Protein AF-A0A293M764-F1 (afdb_monomer)

Secondary structure (DSSP, 8-state):
----SSHHHHHHHHHHHHHHHTGGGSTTS-HHHHHHHHHHHHHHHHHHH-TT-SHHHHHHHHHHHHHHHHHHHHHHHH--SS--HHHHHHHHHHHHHHHHHHHHHHHHTT--

Organism: Ornithodoros erraticus (NCBI:txid265619)

Radius of gyration: 14.77 Å; Cα contacts (8 Å, |Δi|>4): 91; chains: 1; bounding box: 38×30×40 Å

Structure (mmCIF, N/CA/C/O backbone):
data_AF-A0A293M764-F1
#
_entry.id   AF-A0A293M764-F1
#
loop_
_atom_site.group_PDB
_atom_site.id
_atom_site.type_symbol
_atom_site.label_atom_id
_atom_site.label_alt_id
_atom_site.label_comp_id
_atom_site.label_asym_id
_atom_site.label_entity_id
_atom_site.label_seq_id
_atom_site.pdbx_PDB_ins_code
_atom_site.Cartn_x
_atom_site.Cartn_y
_atom_site.Cartn_z
_atom_site.occupancy
_atom_site.B_iso_or_equiv
_atom_site.auth_seq_id
_atom_site.auth_comp_id
_atom_site.auth_asym_id
_atom_site.auth_atom_id
_atom_site.pdbx_PDB_model_num
ATOM 1 N N . MET A 1 1 ? -15.607 -19.256 22.321 1.00 50.12 1 MET A N 1
ATOM 2 C CA . MET A 1 1 ? -15.321 -18.635 21.009 1.00 50.12 1 MET A CA 1
ATOM 3 C C . MET A 1 1 ? -14.536 -17.360 21.269 1.00 50.12 1 MET A C 1
ATOM 5 O O . MET A 1 1 ? -15.033 -16.517 21.999 1.00 50.12 1 MET A O 1
ATOM 9 N N . VAL A 1 2 ? -13.298 -17.248 20.782 1.00 56.75 2 VAL A N 1
ATOM 10 C CA . VAL A 1 2 ? -12.490 -16.030 20.964 1.00 56.75 2 VAL A CA 1
ATOM 11 C C . VAL A 1 2 ? -13.023 -14.966 20.004 1.00 56.75 2 VAL A C 1
ATOM 13 O O . VAL A 1 2 ? -12.845 -15.083 18.795 1.00 56.75 2 VAL A O 1
ATOM 16 N N . SER A 1 3 ? -13.716 -13.950 20.519 1.00 67.69 3 SER A N 1
ATOM 17 C CA . SER A 1 3 ? -14.142 -12.800 19.718 1.00 67.69 3 SER A CA 1
ATOM 18 C C . SER A 1 3 ? -12.930 -11.917 19.442 1.00 67.69 3 SER A C 1
ATOM 20 O O . SER A 1 3 ? -12.355 -11.355 20.373 1.00 67.69 3 SER A O 1
ATOM 22 N N . VAL A 1 4 ? -12.525 -11.792 18.180 1.00 70.88 4 VAL A N 1
ATOM 23 C CA . VAL A 1 4 ? -11.432 -10.898 17.782 1.00 70.88 4 VAL A CA 1
ATOM 24 C C . VAL A 1 4 ? -11.993 -9.482 17.628 1.00 70.88 4 VAL A C 1
ATOM 26 O O . VAL A 1 4 ? -12.797 -9.261 16.725 1.00 70.88 4 VAL A O 1
ATOM 29 N N . PRO A 1 5 ? -11.574 -8.498 18.447 1.00 76.00 5 PRO A N 1
ATOM 30 C CA . PRO A 1 5 ? -12.005 -7.117 18.260 1.00 76.00 5 PRO A CA 1
ATOM 31 C C . PRO A 1 5 ? -11.417 -6.548 16.965 1.00 76.00 5 PRO A C 1
ATOM 33 O O . PRO A 1 5 ? -10.242 -6.809 16.669 1.00 76.00 5 PRO A O 1
ATOM 36 N N . ASN A 1 6 ? -12.218 -5.765 16.238 1.00 82.06 6 ASN A N 1
ATOM 37 C CA . ASN A 1 6 ? -11.873 -5.071 14.989 1.00 82.06 6 ASN A CA 1
ATOM 38 C C . ASN A 1 6 ? -11.219 -5.978 13.922 1.00 82.06 6 ASN A C 1
ATOM 40 O O . ASN A 1 6 ? -10.093 -5.714 13.490 1.00 82.06 6 ASN A O 1
ATOM 44 N N . PRO A 1 7 ? -11.900 -7.054 13.476 1.00 87.94 7 PRO A N 1
ATOM 45 C CA . PRO A 1 7 ? -11.331 -8.004 12.520 1.00 87.94 7 PRO A CA 1
ATOM 46 C C . PRO A 1 7 ? -11.040 -7.361 11.157 1.00 87.94 7 PRO A C 1
ATOM 48 O O . PRO A 1 7 ? -10.046 -7.706 10.525 1.00 87.94 7 PRO A O 1
ATOM 51 N N . VAL A 1 8 ? -11.852 -6.383 10.738 1.00 90.69 8 VAL A N 1
ATOM 52 C CA . VAL A 1 8 ? -11.672 -5.655 9.472 1.00 90.69 8 VAL A CA 1
ATOM 53 C C . VAL A 1 8 ? -10.355 -4.883 9.468 1.00 90.69 8 VAL A C 1
ATOM 55 O O . VAL A 1 8 ? -9.563 -5.035 8.546 1.00 90.69 8 VAL A O 1
ATOM 58 N N . LEU A 1 9 ? -10.075 -4.116 10.524 1.00 92.06 9 LEU A N 1
ATOM 59 C CA . LEU A 1 9 ? -8.866 -3.295 10.604 1.00 92.06 9 LEU A CA 1
ATOM 60 C C . LEU A 1 9 ? -7.592 -4.154 10.607 1.00 92.06 9 LEU A C 1
ATOM 62 O O . LEU A 1 9 ? -6.614 -3.831 9.938 1.00 92.06 9 LEU A O 1
ATOM 66 N N . LYS A 1 10 ? -7.633 -5.302 11.296 1.00 93.88 10 LYS A N 1
ATOM 67 C CA . LYS A 1 10 ? -6.545 -6.289 11.282 1.00 93.88 10 LYS A CA 1
ATOM 68 C C . LYS A 1 10 ? -6.350 -6.902 9.898 1.00 93.88 10 LYS A C 1
ATOM 70 O O . LYS A 1 10 ? -5.215 -7.025 9.452 1.00 93.88 10 LYS A O 1
ATOM 75 N N . ALA A 1 11 ? -7.435 -7.256 9.208 1.00 94.56 11 ALA A N 1
ATOM 76 C CA . ALA A 1 11 ? -7.360 -7.780 7.848 1.00 94.56 11 ALA A CA 1
ATOM 77 C C . ALA A 1 11 ? -6.740 -6.755 6.885 1.00 94.56 11 ALA A C 1
ATOM 79 O O . ALA A 1 11 ? -5.843 -7.110 6.127 1.00 94.56 11 ALA A O 1
ATOM 80 N N . VAL A 1 12 ? -7.151 -5.484 6.969 1.00 95.81 12 VAL A N 1
ATOM 81 C CA . VAL A 1 12 ? -6.575 -4.378 6.184 1.00 95.81 12 VAL A CA 1
ATOM 82 C C . VAL A 1 12 ? -5.077 -4.231 6.466 1.00 95.81 12 VAL A C 1
ATOM 84 O O . VAL A 1 12 ? -4.288 -4.176 5.525 1.00 95.81 12 VAL A O 1
ATOM 87 N N . PHE A 1 13 ? -4.672 -4.239 7.741 1.00 96.75 13 PHE A N 1
ATOM 88 C CA . PHE A 1 13 ? -3.263 -4.165 8.134 1.00 96.75 13 PHE A CA 1
ATOM 89 C C . PHE A 1 13 ? -2.432 -5.296 7.517 1.00 96.75 13 PHE A C 1
ATOM 91 O O . PHE A 1 13 ? -1.441 -5.033 6.839 1.00 96.75 13 PHE A O 1
ATOM 98 N N . PHE A 1 14 ? -2.841 -6.554 7.708 1.00 97.50 14 PHE A N 1
ATOM 99 C CA . PHE A 1 14 ? -2.070 -7.699 7.215 1.00 97.50 14 PHE A CA 1
ATOM 100 C C . PHE A 1 14 ? -2.062 -7.792 5.689 1.00 97.50 14 PHE A C 1
ATOM 102 O O . PHE A 1 14 ? -1.035 -8.146 5.116 1.00 97.50 14 PHE A O 1
ATOM 109 N N . LEU A 1 15 ? -3.170 -7.441 5.032 1.00 97.19 15 LEU A N 1
ATOM 110 C CA . LEU A 1 15 ? -3.260 -7.411 3.576 1.00 97.19 15 LEU A CA 1
ATOM 111 C C . LEU A 1 15 ? -2.266 -6.407 2.988 1.00 97.19 15 LEU A C 1
ATOM 113 O O . LEU A 1 15 ? -1.448 -6.775 2.149 1.00 97.19 15 LEU A O 1
ATOM 117 N N . HIS A 1 16 ? -2.287 -5.159 3.458 1.00 97.56 16 HIS A N 1
ATOM 118 C CA . HIS A 1 16 ? -1.374 -4.137 2.950 1.00 97.56 16 HIS A CA 1
ATOM 119 C C . HIS A 1 16 ? 0.079 -4.397 3.351 1.00 97.56 16 HIS A C 1
ATOM 121 O O . HIS A 1 16 ? 0.972 -4.151 2.543 1.00 97.56 16 HIS A O 1
ATOM 127 N N . LEU A 1 17 ? 0.344 -4.951 4.540 1.00 97.75 17 LEU A N 1
ATOM 128 C CA . LEU A 1 17 ? 1.688 -5.397 4.915 1.00 97.75 17 LEU A CA 1
ATOM 129 C C . LEU A 1 17 ? 2.198 -6.446 3.923 1.00 97.75 17 LEU A C 1
ATOM 131 O O . LEU A 1 17 ? 3.271 -6.284 3.354 1.00 97.75 17 LEU A O 1
ATOM 135 N N . PHE A 1 18 ? 1.408 -7.490 3.675 1.00 97.62 18 PHE A N 1
ATOM 136 C CA . PHE A 1 18 ? 1.792 -8.566 2.771 1.00 97.62 18 PHE A CA 1
ATOM 137 C C . PHE A 1 18 ? 2.019 -8.068 1.343 1.00 97.62 18 PHE A C 1
ATOM 139 O O . PHE A 1 18 ? 2.962 -8.500 0.696 1.00 97.62 18 PHE A O 1
ATOM 146 N N . LEU A 1 19 ? 1.191 -7.156 0.836 1.00 96.75 19 LEU A N 1
ATOM 147 C CA . LEU A 1 19 ? 1.342 -6.657 -0.531 1.00 96.75 19 LEU A CA 1
ATOM 148 C C . LEU A 1 19 ? 2.484 -5.647 -0.682 1.00 96.75 19 LEU A C 1
ATOM 150 O O . LEU A 1 19 ? 3.158 -5.643 -1.710 1.00 96.75 19 LEU A O 1
ATOM 154 N N . SER A 1 20 ? 2.725 -4.816 0.333 1.00 96.44 20 SER A N 1
ATOM 155 C CA . SER A 1 20 ? 3.741 -3.756 0.280 1.00 96.44 20 SER A CA 1
ATOM 156 C C . SER A 1 20 ? 5.177 -4.263 0.432 1.00 96.44 20 SER A C 1
ATOM 158 O O . SER A 1 20 ? 6.102 -3.561 0.028 1.00 96.44 20 SER A O 1
ATOM 160 N N . VAL A 1 21 ? 5.396 -5.477 0.954 1.00 97.12 21 VAL A N 1
ATOM 161 C CA . VAL A 1 21 ? 6.756 -6.032 1.064 1.00 97.12 21 VAL A CA 1
ATOM 162 C C . VAL A 1 21 ? 7.343 -6.456 -0.282 1.00 97.12 21 VAL A C 1
ATOM 164 O O . VAL A 1 21 ? 8.548 -6.322 -0.470 1.00 97.12 21 VAL A O 1
ATOM 167 N N . TRP A 1 22 ? 6.531 -6.925 -1.237 1.00 96.62 22 TRP A N 1
ATOM 168 C CA . TRP A 1 22 ? 7.051 -7.463 -2.503 1.00 96.62 22 TRP A CA 1
ATOM 169 C C . TRP A 1 22 ? 7.761 -6.418 -3.371 1.00 96.62 22 TRP A C 1
ATOM 171 O O . TRP A 1 22 ? 8.874 -6.700 -3.807 1.00 96.62 22 TRP A O 1
ATOM 181 N N . PRO A 1 23 ? 7.207 -5.207 -3.601 1.00 95.06 23 PRO A N 1
ATOM 182 C CA . PRO A 1 23 ? 7.900 -4.173 -4.375 1.00 95.06 23 PRO A CA 1
ATOM 183 C C . PRO A 1 23 ? 9.277 -3.823 -3.803 1.00 95.06 23 PRO A C 1
ATOM 185 O O . PRO A 1 23 ? 10.201 -3.555 -4.560 1.00 95.06 23 PRO A O 1
ATOM 188 N N . LEU A 1 24 ? 9.432 -3.890 -2.477 1.00 95.31 24 LEU A N 1
ATOM 189 C CA . LEU A 1 24 ? 10.678 -3.573 -1.774 1.00 95.31 24 LEU A CA 1
ATOM 190 C C . LEU A 1 24 ? 11.780 -4.632 -1.939 1.00 95.31 24 LEU A C 1
ATOM 192 O O . LEU A 1 24 ? 12.914 -4.383 -1.537 1.00 95.31 24 LEU A O 1
ATOM 196 N N . LEU A 1 25 ? 11.473 -5.795 -2.523 1.00 95.06 25 LEU A N 1
ATOM 197 C CA . LEU A 1 25 ? 12.474 -6.811 -2.860 1.00 95.06 25 LEU A CA 1
ATOM 198 C C . LEU A 1 25 ? 13.233 -6.488 -4.156 1.00 95.06 25 LEU A C 1
ATOM 200 O O . LEU A 1 25 ? 14.268 -7.096 -4.421 1.00 95.06 25 LEU A O 1
ATOM 204 N N . GLU A 1 26 ? 12.743 -5.544 -4.963 1.00 92.69 26 GLU A N 1
ATOM 205 C CA . GLU A 1 26 ? 13.365 -5.149 -6.226 1.00 92.69 26 GLU A CA 1
ATOM 206 C C . GLU A 1 26 ? 13.880 -3.701 -6.177 1.00 92.69 26 GLU A C 1
ATOM 208 O O . GLU A 1 26 ? 13.273 -2.808 -5.594 1.00 92.69 26 GLU A O 1
ATOM 213 N N . PHE A 1 27 ? 15.000 -3.439 -6.859 1.00 89.56 27 PHE A N 1
ATOM 214 C CA . PHE A 1 27 ? 15.668 -2.126 -6.858 1.00 89.56 27 PHE A CA 1
ATOM 215 C C . PHE A 1 27 ? 14.875 -0.999 -7.535 1.00 89.56 27 PHE A C 1
ATOM 217 O O . PHE A 1 27 ? 15.215 0.181 -7.392 1.00 89.56 27 PHE A O 1
ATOM 224 N N . TRP A 1 28 ? 13.850 -1.329 -8.324 1.00 92.31 28 TRP A N 1
ATOM 225 C CA . TRP A 1 28 ? 13.075 -0.309 -9.022 1.00 92.31 28 TRP A CA 1
ATOM 226 C C . TRP A 1 28 ? 12.211 0.499 -8.051 1.00 92.31 28 TRP A C 1
ATOM 228 O O . TRP A 1 28 ? 12.076 1.709 -8.255 1.00 92.31 28 TRP A O 1
ATOM 238 N N . ALA A 1 29 ? 11.707 -0.119 -6.977 1.00 93.06 29 ALA A N 1
ATOM 239 C CA . ALA A 1 29 ? 10.865 0.550 -6.000 1.00 93.06 29 ALA A CA 1
ATOM 240 C C . ALA A 1 29 ? 11.687 1.570 -5.187 1.00 93.06 29 ALA A C 1
ATOM 242 O O . ALA A 1 29 ? 12.701 1.220 -4.578 1.00 93.06 29 ALA A O 1
ATOM 243 N N . PRO A 1 30 ? 11.290 2.852 -5.162 1.00 94.81 30 PRO A N 1
ATOM 244 C CA . PRO A 1 30 ? 12.008 3.865 -4.403 1.00 94.81 30 PRO A CA 1
ATOM 245 C C . PRO A 1 30 ? 11.788 3.685 -2.896 1.00 94.81 30 PRO A C 1
ATOM 247 O O . PRO A 1 30 ? 10.729 3.239 -2.462 1.00 94.81 30 PRO A O 1
ATOM 250 N N . SER A 1 31 ? 12.737 4.145 -2.076 1.00 94.44 31 SER A N 1
ATOM 251 C CA . SER A 1 31 ? 12.601 4.159 -0.608 1.00 94.44 31 SER A CA 1
ATOM 252 C C . SER A 1 31 ? 11.385 4.956 -0.118 1.00 94.44 31 SER A C 1
ATOM 254 O O . SER A 1 31 ? 10.834 4.659 0.940 1.00 94.44 31 SER A O 1
ATOM 256 N N . ALA A 1 32 ? 10.912 5.922 -0.913 1.00 95.75 32 ALA A N 1
ATOM 257 C CA . ALA A 1 32 ? 9.650 6.611 -0.671 1.00 95.75 32 ALA A CA 1
ATOM 258 C C . ALA A 1 32 ? 8.464 5.633 -0.564 1.00 95.75 32 ALA A C 1
ATOM 260 O O . ALA A 1 32 ? 7.617 5.841 0.298 1.00 95.75 32 ALA A O 1
ATOM 261 N N . TYR A 1 33 ? 8.444 4.547 -1.358 1.00 96.81 33 T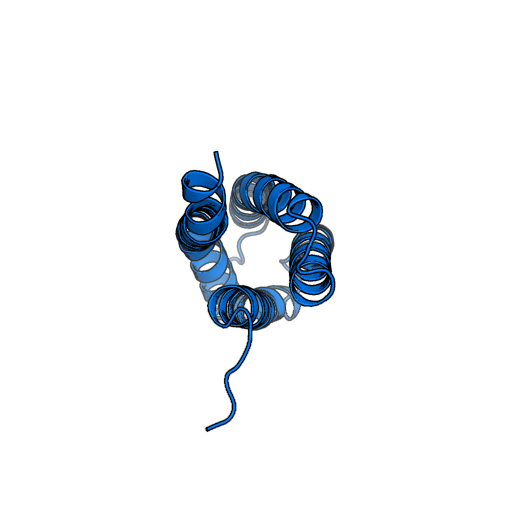YR A N 1
ATOM 262 C CA . TYR A 1 33 ? 7.414 3.499 -1.299 1.00 96.81 33 TYR A CA 1
ATOM 263 C C . TYR A 1 33 ? 7.291 2.907 0.105 1.00 96.81 33 TYR A C 1
ATOM 265 O O . TYR A 1 33 ? 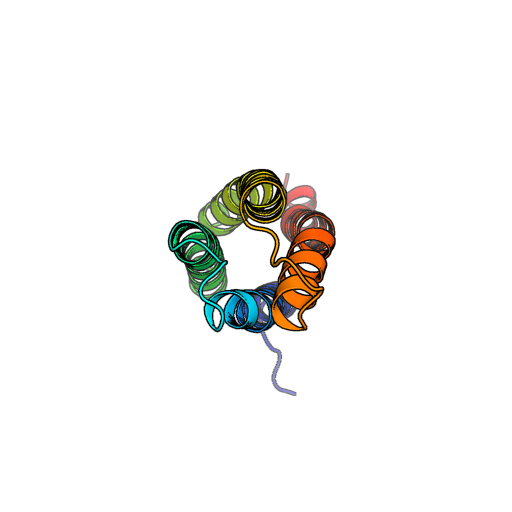6.192 2.790 0.646 1.00 96.81 33 TYR A O 1
ATOM 273 N N . LEU A 1 34 ? 8.427 2.586 0.729 1.00 96.94 34 LEU A N 1
ATOM 274 C CA . LEU A 1 34 ? 8.463 2.099 2.105 1.00 96.94 34 LEU A CA 1
ATOM 275 C C . LEU A 1 34 ? 7.908 3.146 3.077 1.00 96.94 34 LEU A C 1
ATOM 277 O O . LEU A 1 34 ? 7.127 2.797 3.957 1.00 96.94 34 LEU A O 1
ATOM 281 N N . TYR A 1 35 ? 8.290 4.414 2.917 1.00 97.56 35 TYR A N 1
ATOM 282 C CA . TYR A 1 35 ? 7.971 5.476 3.871 1.00 97.56 35 TYR A CA 1
ATOM 283 C C . TYR A 1 35 ? 6.461 5.648 4.089 1.00 97.56 35 TYR A C 1
ATOM 285 O O . TYR A 1 35 ? 5.984 5.531 5.218 1.00 97.56 35 TYR A O 1
ATOM 293 N N . TYR A 1 36 ? 5.685 5.870 3.024 1.00 97.62 36 TYR A N 1
ATOM 294 C CA . TYR A 1 36 ? 4.245 6.097 3.181 1.00 97.62 36 TYR A CA 1
ATOM 295 C C . TYR A 1 36 ? 3.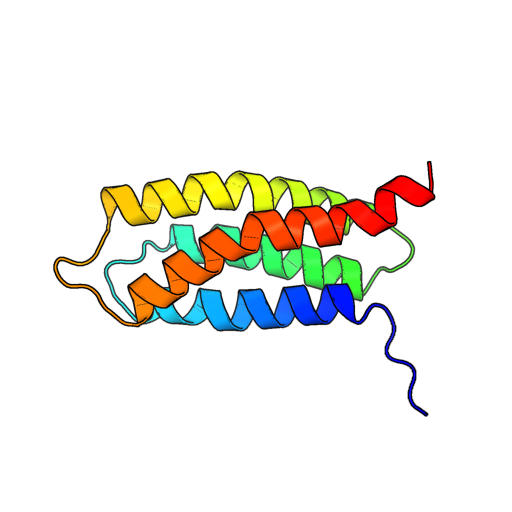468 4.813 3.503 1.00 97.62 36 TYR A C 1
ATOM 297 O O . TYR A 1 36 ? 2.490 4.874 4.248 1.00 97.62 36 TYR A O 1
ATOM 305 N N . ASN A 1 37 ? 3.910 3.642 3.019 1.00 97.94 37 ASN A N 1
ATOM 306 C CA . ASN A 1 37 ? 3.296 2.368 3.407 1.00 97.94 37 ASN A CA 1
ATOM 307 C C . ASN A 1 37 ? 3.516 2.073 4.896 1.00 97.94 37 ASN A C 1
ATOM 309 O O . ASN A 1 37 ? 2.589 1.635 5.574 1.00 97.94 37 ASN A O 1
ATOM 313 N N . LEU A 1 38 ? 4.707 2.358 5.428 1.00 97.88 38 LEU A N 1
ATOM 314 C CA . LEU A 1 38 ? 4.995 2.176 6.846 1.00 97.88 38 LEU A CA 1
ATOM 315 C C . LEU A 1 38 ? 4.171 3.134 7.711 1.00 97.88 38 LEU A C 1
ATOM 317 O O . LEU A 1 38 ? 3.579 2.695 8.692 1.00 97.88 38 LEU A O 1
ATOM 321 N N . LEU A 1 39 ? 4.074 4.414 7.333 1.00 98.00 39 LEU A N 1
ATOM 322 C CA . LEU A 1 39 ? 3.219 5.379 8.033 1.00 98.00 39 LEU A CA 1
ATOM 323 C C . LEU A 1 39 ? 1.755 4.928 8.062 1.00 98.00 39 LEU A C 1
ATOM 325 O O . LEU A 1 39 ? 1.121 4.964 9.115 1.00 98.00 39 LEU A O 1
ATOM 329 N N . PHE A 1 40 ? 1.237 4.445 6.932 1.00 98.12 40 PHE A N 1
ATOM 330 C CA . PHE A 1 40 ? -0.111 3.890 6.860 1.00 98.12 40 PHE A CA 1
ATOM 331 C C . PHE A 1 40 ? -0.294 2.699 7.814 1.00 98.12 40 PHE A C 1
ATOM 333 O O . PHE A 1 40 ? -1.227 2.686 8.617 1.00 98.12 40 PHE A O 1
ATOM 340 N N . LEU A 1 41 ? 0.625 1.728 7.789 1.00 98.06 41 LEU A N 1
ATOM 341 C CA . LEU A 1 41 ? 0.589 0.562 8.677 1.00 98.06 41 LEU A CA 1
ATOM 342 C C . LEU A 1 41 ? 0.691 0.952 10.158 1.00 98.06 41 LEU A C 1
ATOM 344 O O . LEU A 1 41 ? 0.006 0.357 10.989 1.00 98.06 41 LEU A O 1
ATOM 348 N N . LEU A 1 42 ? 1.493 1.963 10.498 1.00 98.12 42 LEU A N 1
ATOM 349 C CA . LEU A 1 42 ? 1.607 2.479 11.863 1.00 98.12 42 LEU A CA 1
ATOM 350 C C . LEU A 1 42 ? 0.301 3.114 12.348 1.00 98.12 42 LEU A C 1
ATOM 352 O O . LEU A 1 42 ? -0.102 2.857 13.481 1.00 98.12 42 LEU A O 1
ATOM 356 N N . MET A 1 43 ? -0.395 3.881 11.503 1.00 97.19 43 MET A N 1
ATOM 357 C CA . MET A 1 43 ? -1.702 4.445 11.864 1.00 97.19 43 MET A CA 1
ATOM 358 C C . MET A 1 43 ? -2.760 3.355 12.063 1.00 97.19 43 MET A C 1
ATOM 360 O O . MET A 1 43 ? -3.525 3.403 13.026 1.00 97.19 43 MET A O 1
ATOM 364 N N . LEU A 1 44 ? -2.761 2.318 11.217 1.00 95.50 44 LEU A N 1
ATOM 365 C CA . LEU A 1 44 ? -3.626 1.152 11.414 1.00 95.50 44 LEU A CA 1
ATOM 366 C C . LEU A 1 44 ? -3.304 0.419 12.723 1.00 95.50 44 LEU A C 1
ATOM 368 O O . LEU A 1 44 ? -4.218 0.067 13.467 1.00 95.50 44 LEU A O 1
ATOM 372 N N . LEU A 1 45 ? -2.021 0.203 13.031 1.00 96.19 45 LEU A N 1
ATOM 373 C CA . LEU A 1 45 ? -1.591 -0.437 14.276 1.00 96.19 45 LEU A CA 1
ATOM 374 C C . LEU A 1 45 ? -2.019 0.380 15.501 1.00 96.19 45 LEU A C 1
ATOM 376 O O . LEU A 1 45 ? -2.512 -0.186 16.479 1.00 96.19 45 LEU A O 1
ATOM 380 N N . TRP A 1 46 ? -1.889 1.705 15.423 1.00 95.62 46 TRP A N 1
ATOM 381 C CA . TRP A 1 46 ? -2.353 2.612 16.463 1.00 95.62 46 TRP A CA 1
ATOM 382 C C . TRP A 1 46 ? -3.872 2.522 16.646 1.00 95.62 46 TRP A C 1
ATOM 384 O O . TRP A 1 46 ? -4.321 2.335 17.773 1.00 95.62 46 TRP A O 1
ATOM 394 N N . GLY A 1 47 ? -4.659 2.514 15.567 1.00 92.44 47 GLY A N 1
ATOM 395 C CA . GLY A 1 47 ? -6.113 2.323 15.640 1.00 92.44 47 GLY A CA 1
ATOM 396 C C . GLY A 1 47 ? -6.543 0.941 16.158 1.00 92.44 47 GLY A C 1
ATOM 397 O O . GLY A 1 47 ? -7.571 0.805 16.818 1.00 92.44 47 GLY A O 1
ATOM 398 N N . ILE A 1 48 ? -5.748 -0.109 15.920 1.00 92.50 48 ILE A N 1
ATOM 399 C CA . ILE A 1 48 ? -5.987 -1.440 16.508 1.00 92.50 48 ILE A CA 1
ATOM 400 C C . ILE A 1 48 ? -5.777 -1.411 18.030 1.00 92.50 48 ILE A C 1
ATOM 402 O O . ILE A 1 48 ? -6.514 -2.080 18.764 1.00 92.50 48 ILE A O 1
ATOM 406 N N . HIS A 1 49 ? -4.768 -0.670 18.496 1.00 91.50 49 HIS A N 1
ATOM 407 C CA . HIS A 1 49 ? -4.423 -0.555 19.910 1.00 91.50 49 HIS A CA 1
ATOM 408 C C . HIS A 1 49 ? -5.378 0.380 20.669 1.00 91.50 49 HIS A C 1
ATOM 410 O O . HIS A 1 49 ? -5.923 -0.006 21.703 1.00 91.50 49 HIS A O 1
ATOM 416 N N . HIS A 1 50 ? -5.614 1.580 20.139 1.00 89.25 50 HIS A N 1
ATOM 417 C CA . HIS A 1 50 ? -6.373 2.654 20.773 1.00 89.25 50 HIS A CA 1
ATOM 418 C C . HIS A 1 50 ? -7.792 2.730 20.192 1.00 89.25 50 HIS A C 1
ATOM 420 O O . HIS A 1 50 ? -8.095 3.555 19.338 1.00 89.25 50 HIS A O 1
ATOM 426 N N . LYS A 1 51 ? -8.676 1.843 20.657 1.00 82.50 51 LYS A N 1
ATOM 427 C CA . LYS A 1 51 ? -10.027 1.658 20.090 1.00 82.50 51 LYS A CA 1
ATOM 428 C C . LYS A 1 51 ? -11.014 2.790 20.390 1.00 82.50 51 LYS A C 1
ATOM 430 O O . LYS A 1 51 ? -12.070 2.829 19.774 1.00 82.50 51 LYS A O 1
ATOM 435 N N . GLU A 1 52 ? -10.700 3.641 21.360 1.00 81.56 52 GLU A N 1
ATOM 436 C CA . GLU A 1 52 ? -11.577 4.725 21.824 1.00 81.56 52 GLU A CA 1
ATOM 437 C C . GLU A 1 52 ? -11.407 6.018 21.017 1.00 81.56 52 GLU A C 1
ATOM 439 O O . GLU A 1 52 ? -12.224 6.923 21.138 1.00 81.56 52 GLU A O 1
ATOM 444 N N . SER A 1 53 ? -10.364 6.101 20.183 1.00 85.19 53 SER A N 1
ATOM 445 C CA . SER A 1 53 ? -10.070 7.273 19.362 1.00 85.19 53 SER A CA 1
ATOM 446 C C . SER A 1 53 ? -10.217 6.935 17.886 1.00 85.19 53 SER A C 1
ATOM 448 O O . SER A 1 53 ? -9.650 5.960 17.389 1.00 85.19 53 SER A O 1
ATOM 450 N N . GLU A 1 54 ? -10.959 7.776 17.174 1.00 87.06 54 GLU A N 1
ATOM 451 C CA 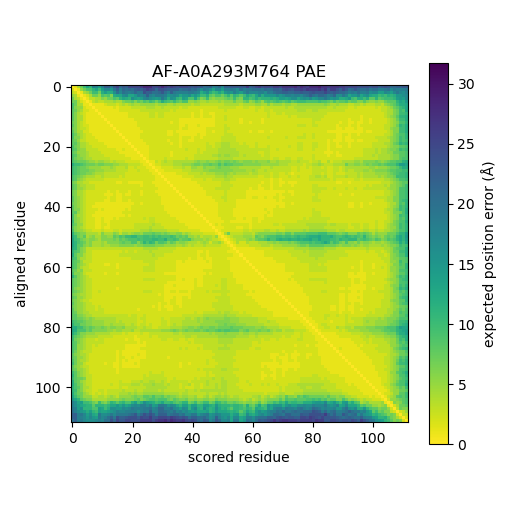. GLU A 1 54 ? -11.117 7.697 15.721 1.00 87.06 54 GLU A CA 1
ATOM 452 C C . GLU A 1 54 ? -9.975 8.409 14.972 1.00 87.06 54 GLU A C 1
ATOM 454 O O . GLU A 1 54 ? -9.790 8.206 13.772 1.00 87.06 54 GLU A O 1
ATOM 459 N N . GLU A 1 55 ? -9.157 9.199 15.676 1.00 91.94 55 GLU A N 1
ATOM 460 C CA . GLU A 1 55 ? -8.062 9.985 15.100 1.00 91.94 55 GLU A CA 1
ATOM 461 C C . GLU A 1 55 ? -7.049 9.137 14.303 1.00 91.94 55 GLU A C 1
ATOM 463 O O . GLU A 1 55 ? -6.761 9.497 13.156 1.00 91.94 55 GLU A O 1
ATOM 468 N N . PRO A 1 56 ? -6.566 7.973 14.796 1.00 94.25 56 PRO A N 1
ATOM 469 C CA . PRO A 1 56 ? -5.624 7.149 14.037 1.00 94.25 56 PRO A CA 1
ATOM 470 C C . PRO A 1 56 ? -6.239 6.611 12.743 1.00 94.25 56 PRO A C 1
ATOM 472 O O . PRO A 1 56 ? -5.555 6.459 11.733 1.00 94.25 56 PRO A O 1
ATOM 475 N N . ILE A 1 57 ? -7.545 6.334 12.762 1.00 92.81 57 ILE A N 1
ATOM 476 C CA . ILE A 1 57 ? -8.289 5.806 11.618 1.00 92.81 57 ILE A CA 1
ATOM 477 C C . ILE A 1 57 ? -8.472 6.892 10.555 1.00 92.81 57 ILE A C 1
ATOM 479 O O . ILE A 1 57 ? -8.257 6.634 9.369 1.00 92.81 57 ILE A O 1
ATOM 483 N N . PHE A 1 58 ? -8.792 8.118 10.973 1.00 92.81 58 PHE A N 1
ATOM 484 C CA . PHE A 1 58 ? -8.857 9.273 10.081 1.00 92.81 58 PHE A CA 1
ATOM 485 C C . PHE A 1 58 ? -7.491 9.581 9.450 1.00 92.81 58 PHE A C 1
ATOM 487 O O . PHE A 1 58 ? -7.388 9.738 8.232 1.00 92.81 58 PHE A O 1
ATOM 494 N N . MET A 1 59 ? -6.418 9.585 10.247 1.00 96.19 59 MET A N 1
ATOM 495 C CA . MET A 1 59 ? -5.057 9.759 9.733 1.00 96.19 59 MET A CA 1
ATOM 496 C C . MET A 1 59 ? -4.671 8.642 8.752 1.00 96.19 59 MET A C 1
ATOM 498 O O . MET A 1 59 ? -4.137 8.928 7.679 1.00 96.19 59 MET A O 1
ATOM 502 N N . ALA A 1 60 ? -4.991 7.380 9.065 1.00 96.44 60 ALA A N 1
ATOM 503 C CA . ALA A 1 60 ? -4.766 6.251 8.162 1.00 96.44 60 ALA A CA 1
ATOM 504 C C . ALA A 1 60 ? -5.490 6.442 6.821 1.00 96.44 60 ALA A C 1
ATOM 506 O O . ALA A 1 60 ? -4.900 6.191 5.771 1.00 96.44 60 ALA A O 1
ATOM 507 N N . LEU A 1 61 ? -6.739 6.919 6.839 1.00 95.62 61 LEU A N 1
ATOM 508 C CA . LEU A 1 61 ? -7.515 7.198 5.633 1.00 95.62 61 LEU A CA 1
ATOM 509 C C . LEU A 1 61 ? -6.848 8.271 4.762 1.00 95.62 61 LEU A C 1
ATOM 511 O O . LEU A 1 61 ? -6.667 8.054 3.563 1.00 95.62 61 LEU A O 1
ATOM 515 N N . VAL A 1 62 ? -6.451 9.402 5.354 1.00 96.56 62 VAL A N 1
ATOM 516 C CA . VAL A 1 62 ? -5.779 10.497 4.632 1.00 96.56 62 VAL A CA 1
ATOM 517 C C . VAL A 1 62 ? -4.479 10.004 3.994 1.00 96.56 62 VAL A C 1
ATOM 519 O O . VAL A 1 62 ? -4.242 10.236 2.806 1.00 96.56 62 VAL A O 1
ATOM 522 N N . ILE A 1 63 ? -3.663 9.260 4.748 1.00 97.81 63 ILE A N 1
ATOM 523 C CA . ILE A 1 63 ? -2.418 8.678 4.234 1.00 97.81 63 ILE A CA 1
ATOM 524 C C . ILE A 1 63 ? -2.710 7.674 3.117 1.00 97.81 63 ILE A C 1
ATOM 526 O O . ILE A 1 63 ? -2.001 7.671 2.112 1.00 97.81 63 ILE A O 1
ATOM 530 N N . ASN A 1 64 ? -3.745 6.839 3.241 1.00 97.62 64 ASN A N 1
ATOM 531 C CA . ASN A 1 64 ? -4.083 5.855 2.213 1.00 97.62 64 ASN A CA 1
ATOM 532 C C . ASN A 1 64 ? -4.514 6.525 0.902 1.00 97.62 64 ASN A C 1
ATOM 534 O O . ASN A 1 64 ? -4.085 6.099 -0.168 1.00 97.62 64 ASN A O 1
ATOM 538 N N . ILE A 1 65 ? -5.302 7.604 0.978 1.00 96.38 65 ILE A N 1
ATOM 539 C CA . ILE A 1 65 ? -5.702 8.403 -0.189 1.00 96.38 65 ILE A CA 1
ATOM 540 C C . ILE A 1 65 ? -4.473 9.033 -0.853 1.00 96.38 65 ILE A C 1
ATOM 542 O O . ILE A 1 65 ? -4.308 8.919 -2.067 1.00 96.38 65 ILE A O 1
ATOM 546 N N . ALA A 1 66 ? -3.568 9.633 -0.074 1.00 97.81 66 ALA A N 1
ATOM 547 C CA . ALA A 1 66 ? -2.311 10.159 -0.606 1.00 97.81 66 ALA A CA 1
ATOM 548 C C . ALA A 1 66 ? -1.442 9.051 -1.233 1.00 97.81 66 ALA A C 1
ATOM 550 O O . ALA A 1 66 ? -0.839 9.245 -2.287 1.00 97.81 66 ALA A O 1
ATOM 551 N N . SER A 1 67 ? -1.429 7.862 -0.627 1.00 97.88 67 SER A N 1
ATOM 552 C CA . SER A 1 67 ? -0.662 6.706 -1.100 1.00 97.88 67 SER A CA 1
ATOM 553 C C . SER A 1 67 ? -1.153 6.169 -2.445 1.00 97.88 67 SER A C 1
ATOM 555 O O . SER A 1 67 ? -0.344 5.635 -3.192 1.00 97.88 67 SER A O 1
ATOM 557 N N . ILE A 1 68 ? -2.435 6.341 -2.798 1.00 97.88 68 ILE A N 1
ATOM 558 C CA . ILE A 1 68 ? -2.943 6.022 -4.147 1.00 97.88 68 ILE A CA 1
ATOM 559 C C . ILE A 1 68 ? -2.193 6.850 -5.193 1.00 97.88 68 ILE A 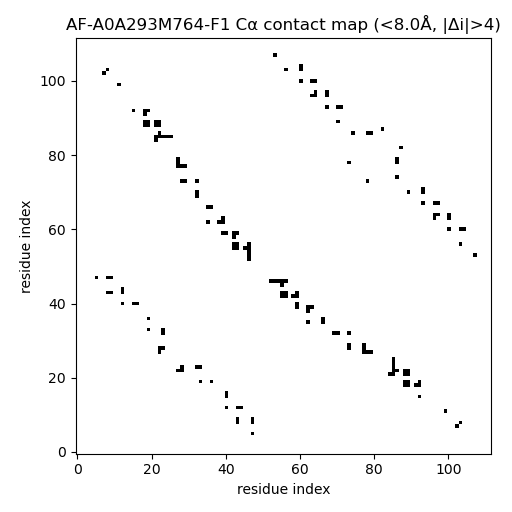C 1
ATOM 561 O O . ILE A 1 68 ? -1.676 6.304 -6.166 1.00 97.88 68 ILE A O 1
ATOM 565 N N . LEU A 1 69 ? -2.102 8.166 -4.980 1.00 97.81 69 LEU A N 1
ATOM 566 C CA . LEU A 1 69 ? -1.390 9.060 -5.891 1.00 97.81 69 LEU A CA 1
ATOM 567 C C . LEU A 1 69 ? 0.106 8.725 -5.941 1.00 97.81 69 LEU A C 1
ATOM 569 O O . LEU A 1 69 ? 0.690 8.680 -7.022 1.00 97.81 69 LEU A O 1
ATOM 573 N N . LEU A 1 70 ? 0.719 8.457 -4.785 1.00 97.81 70 LEU A N 1
ATOM 574 C CA . LEU A 1 70 ? 2.135 8.098 -4.708 1.00 97.81 70 LEU A CA 1
ATOM 575 C C . LEU A 1 70 ? 2.436 6.773 -5.417 1.00 97.81 70 LEU A C 1
ATOM 577 O O . LEU A 1 70 ? 3.401 6.715 -6.169 1.00 97.81 70 LEU A O 1
ATOM 581 N N . ASP A 1 71 ? 1.601 5.744 -5.257 1.00 97.06 71 ASP A N 1
ATOM 582 C CA . ASP A 1 71 ? 1.751 4.462 -5.956 1.00 97.06 71 ASP A CA 1
ATOM 583 C C . ASP A 1 71 ? 1.651 4.643 -7.480 1.00 97.06 71 ASP A C 1
ATOM 585 O O . ASP A 1 71 ? 2.457 4.073 -8.217 1.00 97.06 71 ASP A O 1
ATOM 589 N N . ILE A 1 72 ? 0.724 5.484 -7.962 1.00 97.88 72 ILE A N 1
ATOM 590 C CA . ILE A 1 72 ? 0.623 5.832 -9.390 1.00 97.88 72 ILE A CA 1
ATOM 591 C C . ILE A 1 72 ? 1.915 6.498 -9.874 1.00 97.88 72 ILE A C 1
ATOM 593 O O . ILE A 1 72 ? 2.438 6.118 -10.918 1.00 97.88 72 ILE A O 1
ATOM 597 N N . ILE A 1 73 ? 2.459 7.457 -9.117 1.00 97.75 73 ILE A N 1
ATOM 598 C CA . ILE A 1 73 ? 3.717 8.142 -9.461 1.00 97.75 73 ILE A CA 1
ATOM 599 C C . ILE A 1 73 ? 4.897 7.160 -9.454 1.00 97.75 73 ILE A C 1
ATOM 601 O O . ILE A 1 73 ? 5.715 7.177 -10.373 1.00 97.75 73 ILE A O 1
ATOM 605 N N . VAL A 1 74 ? 4.985 6.283 -8.450 1.00 96.56 74 VAL A N 1
ATOM 606 C CA . VAL A 1 74 ? 6.029 5.255 -8.354 1.00 96.56 74 VAL A CA 1
ATOM 607 C C . VAL A 1 74 ? 5.976 4.332 -9.566 1.00 96.56 74 VAL A C 1
ATOM 609 O O . VAL A 1 74 ? 6.997 4.137 -10.221 1.00 96.56 74 VAL A O 1
ATOM 612 N N . LEU A 1 75 ? 4.798 3.806 -9.903 1.00 96.69 75 LEU A N 1
ATOM 613 C CA . LEU A 1 75 ? 4.629 2.947 -11.070 1.00 96.69 75 LEU A CA 1
ATOM 614 C C . LEU A 1 75 ? 4.939 3.707 -12.363 1.00 96.69 75 LEU A C 1
ATOM 616 O O . LEU A 1 75 ? 5.686 3.197 -13.182 1.00 96.69 75 LEU A O 1
ATOM 620 N N . ALA A 1 76 ? 4.454 4.936 -12.536 1.00 96.94 76 ALA A N 1
ATOM 621 C CA . ALA A 1 76 ? 4.678 5.710 -13.757 1.00 96.94 76 ALA A CA 1
ATOM 622 C C . ALA A 1 76 ? 6.161 6.037 -14.009 1.00 96.94 76 ALA A C 1
ATOM 624 O O . ALA A 1 76 ? 6.608 6.016 -15.154 1.00 96.94 76 ALA A O 1
ATOM 625 N N . LEU A 1 77 ? 6.927 6.342 -12.957 1.00 96.62 77 LEU A N 1
ATOM 626 C CA . LEU A 1 77 ? 8.323 6.777 -13.088 1.00 96.62 77 LEU A CA 1
ATOM 627 C C . LEU A 1 77 ? 9.339 5.637 -12.994 1.00 96.62 77 LEU A C 1
ATOM 629 O O . LEU A 1 77 ? 10.471 5.785 -13.453 1.00 96.62 77 LEU A O 1
ATOM 633 N N . ARG A 1 78 ? 8.984 4.539 -12.323 1.00 95.44 78 ARG A N 1
ATOM 634 C CA . ARG A 1 78 ? 9.930 3.488 -11.924 1.00 95.44 78 ARG A CA 1
ATOM 635 C C . ARG A 1 78 ? 9.472 2.089 -12.314 1.00 95.44 78 ARG A C 1
ATOM 637 O O . ARG A 1 78 ? 10.033 1.130 -11.794 1.00 95.44 78 ARG A O 1
ATOM 644 N N . PHE A 1 79 ? 8.481 1.950 -13.197 1.00 93.75 79 PHE A N 1
ATOM 645 C CA . PHE A 1 79 ? 8.038 0.633 -13.648 1.00 93.75 79 PHE A CA 1
ATOM 646 C C . PHE A 1 79 ? 9.224 -0.202 -14.159 1.00 93.75 79 PHE A C 1
ATOM 648 O O . PHE A 1 79 ? 10.039 0.319 -14.930 1.00 93.75 79 PHE A O 1
ATOM 655 N N . PRO A 1 80 ? 9.350 -1.481 -13.764 1.00 93.12 80 PRO A N 1
ATOM 656 C CA . PRO A 1 80 ? 10.408 -2.326 -14.291 1.00 93.12 80 PRO A CA 1
ATOM 657 C C . PRO A 1 80 ? 10.237 -2.540 -15.809 1.00 93.12 80 PRO A C 1
ATOM 659 O O . PRO A 1 80 ? 9.110 -2.603 -16.298 1.00 93.12 80 PRO A O 1
ATOM 662 N N . PRO A 1 81 ? 11.330 -2.714 -16.580 1.00 91.94 81 PRO A N 1
ATOM 663 C CA . PRO A 1 81 ? 11.257 -2.913 -18.035 1.00 91.94 81 PRO A CA 1
ATOM 664 C C . PRO A 1 81 ? 10.464 -4.153 -18.468 1.00 91.94 81 PRO A C 1
ATOM 666 O O . PRO A 1 81 ? 10.018 -4.250 -19.607 1.00 91.94 81 PRO A O 1
ATOM 669 N N . THR A 1 82 ? 10.314 -5.120 -17.564 1.00 94.44 82 THR A N 1
ATOM 670 C CA . THR A 1 82 ? 9.492 -6.315 -17.747 1.00 94.44 82 THR A CA 1
ATOM 671 C C . THR A 1 82 ? 8.526 -6.430 -16.580 1.00 94.44 82 THR A C 1
ATOM 673 O O . THR A 1 82 ? 8.832 -5.994 -15.471 1.00 94.44 82 THR A O 1
ATOM 676 N N . PHE A 1 83 ? 7.348 -7.003 -16.821 1.00 94.56 83 PHE A N 1
ATOM 677 C CA . PHE A 1 83 ? 6.371 -7.204 -15.760 1.00 94.56 83 PHE A CA 1
ATOM 678 C C . PHE A 1 83 ? 6.891 -8.242 -14.760 1.00 94.56 83 PHE A C 1
ATOM 680 O O . PHE A 1 83 ? 7.002 -9.424 -15.087 1.00 94.56 83 PHE A O 1
ATOM 687 N N . THR A 1 84 ? 7.200 -7.801 -13.542 1.00 96.25 84 THR A N 1
ATOM 688 C CA . THR A 1 84 ? 7.628 -8.677 -12.448 1.00 96.25 84 THR A CA 1
ATOM 689 C C . THR A 1 84 ? 6.477 -8.970 -11.495 1.00 96.25 84 THR A C 1
ATOM 691 O O . THR A 1 84 ? 5.506 -8.216 -11.391 1.00 96.25 84 THR A O 1
ATOM 694 N N . PHE A 1 85 ? 6.595 -10.068 -10.748 1.00 95.50 85 PHE A N 1
ATOM 695 C CA . PHE A 1 85 ? 5.650 -10.398 -9.680 1.00 95.50 85 PHE A CA 1
ATOM 696 C C . PHE A 1 85 ? 5.532 -9.258 -8.656 1.00 95.50 85 PHE A C 1
ATOM 698 O O . PHE A 1 85 ? 4.430 -8.909 -8.235 1.00 95.50 85 PHE A O 1
ATOM 705 N N . CYS A 1 86 ? 6.654 -8.615 -8.321 1.00 96.25 86 CYS A N 1
ATOM 706 C CA . CYS A 1 86 ? 6.707 -7.480 -7.405 1.00 96.25 86 CYS A CA 1
ATOM 707 C C . CYS A 1 86 ? 5.932 -6.266 -7.942 1.00 96.25 86 CYS A C 1
ATOM 709 O O . CYS A 1 86 ? 5.183 -5.637 -7.192 1.00 96.25 86 CYS A O 1
ATOM 711 N N . ALA A 1 87 ? 6.038 -5.964 -9.242 1.00 96.44 87 ALA A N 1
ATOM 712 C CA . ALA A 1 87 ? 5.226 -4.924 -9.877 1.00 96.44 87 ALA A CA 1
ATOM 713 C C . ALA A 1 87 ? 3.729 -5.270 -9.850 1.00 96.44 87 ALA A C 1
ATOM 715 O O . ALA A 1 87 ? 2.906 -4.412 -9.527 1.00 96.44 87 ALA A O 1
ATOM 716 N N . GLY A 1 88 ? 3.377 -6.535 -10.103 1.00 97.19 88 GLY A N 1
ATOM 717 C CA . GLY A 1 88 ? 2.004 -7.027 -9.974 1.00 97.19 88 GLY A CA 1
ATOM 718 C C . GLY A 1 88 ? 1.434 -6.838 -8.566 1.00 97.19 88 GLY A C 1
ATOM 719 O O . GLY A 1 88 ? 0.314 -6.352 -8.415 1.00 97.19 88 GLY A O 1
ATOM 720 N N . MET A 1 89 ? 2.222 -7.133 -7.530 1.00 97.69 89 MET A N 1
ATOM 721 C CA . MET A 1 89 ? 1.821 -6.920 -6.136 1.00 97.69 89 MET A CA 1
ATOM 722 C C . MET A 1 89 ? 1.662 -5.440 -5.784 1.00 97.69 89 MET A C 1
ATOM 724 O O . MET A 1 89 ? 0.718 -5.091 -5.078 1.00 97.69 89 MET A O 1
ATOM 728 N N . CYS A 1 90 ? 2.510 -4.559 -6.326 1.00 97.00 90 CYS A N 1
ATOM 729 C CA . CYS A 1 90 ? 2.337 -3.109 -6.196 1.00 97.00 90 CYS A CA 1
ATOM 730 C C . CYS A 1 90 ? 1.000 -2.641 -6.794 1.00 97.00 90 CYS A C 1
ATOM 732 O O . CYS A 1 90 ? 0.237 -1.934 -6.136 1.00 97.00 90 CYS A O 1
ATOM 734 N N . ILE A 1 91 ? 0.686 -3.080 -8.019 1.00 97.62 91 ILE A N 1
ATOM 735 C CA . ILE A 1 91 ? -0.573 -2.749 -8.704 1.00 97.62 91 ILE A CA 1
ATOM 736 C C . ILE A 1 91 ? -1.771 -3.284 -7.915 1.00 97.62 91 ILE A C 1
ATOM 738 O O . ILE A 1 91 ? -2.760 -2.576 -7.731 1.00 97.62 91 ILE A O 1
ATOM 742 N N . PHE A 1 92 ? 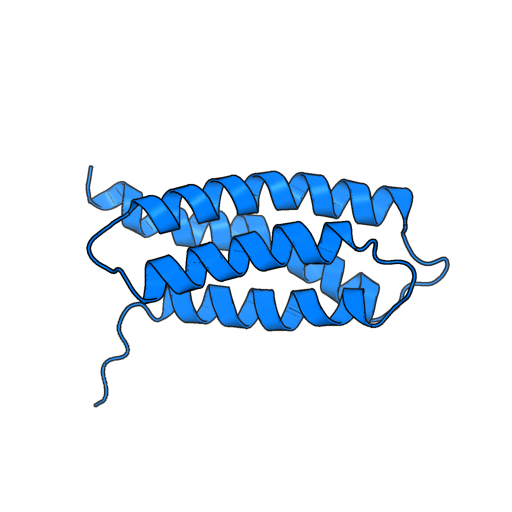-1.690 -4.517 -7.417 1.00 97.94 92 PHE A N 1
ATOM 743 C CA . PHE A 1 92 ? -2.765 -5.098 -6.622 1.00 97.94 92 PHE A CA 1
ATOM 744 C C . PHE A 1 92 ? -2.970 -4.340 -5.303 1.00 97.94 92 PHE A C 1
ATOM 746 O O . PHE A 1 92 ? -4.109 -4.057 -4.933 1.00 97.94 92 PHE A O 1
ATOM 753 N N . ASN A 1 93 ? -1.881 -3.922 -4.644 1.00 97.44 93 ASN A N 1
ATOM 754 C CA . ASN A 1 93 ? -1.931 -3.057 -3.466 1.00 97.44 93 ASN A CA 1
ATOM 755 C C . ASN A 1 93 ? -2.670 -1.745 -3.776 1.00 97.44 93 ASN A C 1
ATOM 757 O O . ASN A 1 93 ? -3.599 -1.387 -3.055 1.00 97.44 93 ASN A O 1
ATOM 761 N N . LEU A 1 94 ? -2.316 -1.081 -4.885 1.00 97.69 94 LEU A N 1
ATOM 762 C CA . LEU A 1 94 ? -2.947 0.153 -5.364 1.00 97.69 94 LEU A CA 1
ATOM 763 C C . LEU A 1 94 ? -4.454 -0.019 -5.613 1.00 97.69 94 LEU A C 1
ATOM 765 O O . LEU A 1 94 ? -5.244 0.790 -5.129 1.00 97.69 94 LEU A O 1
ATOM 769 N N . ILE A 1 95 ? -4.871 -1.077 -6.317 1.00 97.62 95 ILE A N 1
ATOM 770 C CA . ILE A 1 95 ? -6.292 -1.352 -6.612 1.00 97.62 95 ILE A CA 1
ATOM 771 C C . ILE A 1 95 ? -7.097 -1.598 -5.330 1.00 97.62 95 ILE A C 1
ATOM 773 O O . ILE A 1 95 ? -8.274 -1.243 -5.253 1.00 97.62 95 ILE A O 1
ATOM 777 N N . LEU A 1 96 ? -6.477 -2.190 -4.308 1.00 96.88 96 LEU A N 1
ATOM 778 C CA . LEU A 1 96 ? -7.135 -2.453 -3.032 1.00 96.88 96 LEU A CA 1
ATOM 779 C C . LEU A 1 96 ? -7.280 -1.206 -2.157 1.00 96.88 96 LEU A C 1
ATOM 781 O O . LEU A 1 96 ? -8.191 -1.171 -1.331 1.00 96.88 96 LEU A O 1
ATOM 785 N N . ARG A 1 97 ? -6.454 -0.167 -2.336 1.00 96.25 97 ARG A N 1
ATOM 786 C CA . ARG A 1 97 ? -6.529 1.052 -1.510 1.00 96.25 97 ARG A CA 1
ATOM 787 C C . ARG A 1 97 ? -7.899 1.740 -1.529 1.00 96.25 97 ARG A C 1
ATOM 789 O O . ARG A 1 97 ? -8.381 2.063 -0.448 1.00 96.25 97 ARG A O 1
ATOM 796 N N . PRO A 1 98 ? -8.581 1.951 -2.675 1.00 95.50 98 PRO A N 1
ATOM 797 C CA . PRO A 1 98 ? -9.951 2.467 -2.677 1.00 95.50 98 PRO A CA 1
ATOM 798 C C . PRO A 1 98 ? -10.915 1.611 -1.851 1.00 95.50 98 PRO A C 1
ATOM 800 O O . PRO A 1 98 ? -11.708 2.143 -1.076 1.00 95.50 98 PRO A O 1
ATOM 803 N N . VAL A 1 99 ? -10.815 0.283 -1.972 1.00 94.19 99 VAL A N 1
ATOM 804 C CA . VAL A 1 99 ? -11.658 -0.655 -1.221 1.00 94.19 99 VAL A CA 1
ATOM 805 C C . VAL A 1 99 ? -11.391 -0.518 0.276 1.00 94.19 99 VAL A C 1
ATOM 807 O O . VAL A 1 99 ? -12.332 -0.405 1.061 1.00 94.19 99 VAL A O 1
ATOM 810 N N . THR A 1 100 ? -10.125 -0.462 0.691 1.00 92.62 100 THR A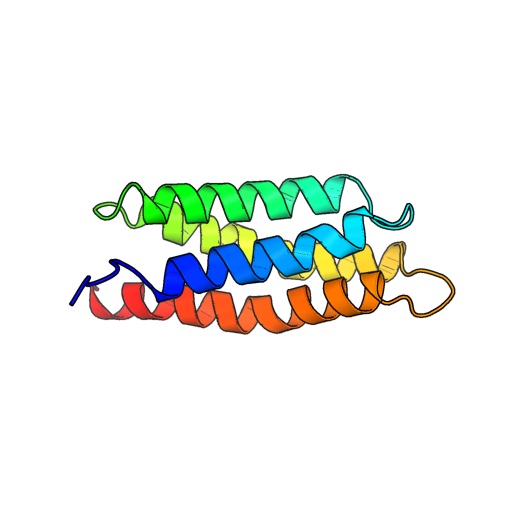 N 1
ATOM 811 C CA . THR A 1 100 ? -9.771 -0.329 2.109 1.00 92.62 100 THR A CA 1
ATOM 812 C C . THR A 1 100 ? -10.098 1.047 2.675 1.00 92.62 100 THR A C 1
ATOM 814 O O . THR A 1 100 ? -10.537 1.121 3.821 1.00 92.62 100 THR A O 1
ATOM 817 N N . SER A 1 101 ? -10.024 2.117 1.882 1.00 91.94 101 SER A N 1
ATOM 818 C CA . SER A 1 101 ? -10.530 3.442 2.264 1.00 91.94 101 SER A CA 1
ATOM 819 C C . SER A 1 101 ? -12.035 3.415 2.544 1.00 91.94 101 SER A C 1
ATOM 821 O O . SER A 1 101 ? -12.468 3.914 3.579 1.00 91.94 101 SER A O 1
ATOM 823 N N . ILE A 1 102 ? -12.837 2.764 1.691 1.00 89.81 102 ILE A N 1
ATOM 824 C CA . ILE A 1 102 ? -14.288 2.614 1.911 1.00 89.81 102 ILE A CA 1
ATOM 825 C C . ILE A 1 102 ? -14.570 1.778 3.167 1.00 89.81 102 ILE A C 1
ATOM 827 O O . ILE A 1 102 ? -15.420 2.142 3.980 1.00 89.81 102 ILE A O 1
ATOM 831 N N . LEU A 1 103 ? -13.842 0.674 3.363 1.00 86.69 103 LEU A N 1
ATOM 832 C CA . LEU A 1 103 ? -13.985 -0.169 4.556 1.00 86.69 103 LEU A CA 1
ATOM 833 C C . LEU A 1 103 ? -13.614 0.570 5.847 1.00 86.69 103 LEU A C 1
ATOM 835 O O . LEU A 1 103 ? -14.213 0.302 6.884 1.00 86.69 103 LEU A O 1
ATOM 839 N N . THR A 1 104 ? -12.656 1.492 5.775 1.00 83.44 104 THR A N 1
ATOM 840 C CA . THR A 1 104 ? -12.202 2.319 6.903 1.00 83.44 104 THR A CA 1
ATOM 841 C C . THR A 1 104 ? -13.167 3.475 7.193 1.00 83.44 104 THR A C 1
ATOM 843 O O . THR A 1 104 ? -13.368 3.825 8.351 1.00 83.44 104 THR A O 1
ATOM 846 N N . LEU A 1 105 ? -13.820 4.024 6.162 1.00 83.06 105 LEU A N 1
ATOM 847 C CA . LEU A 1 105 ? -14.865 5.050 6.282 1.00 83.06 105 LEU A CA 1
ATOM 848 C C . LEU A 1 105 ? -16.185 4.505 6.833 1.00 83.06 105 LEU A C 1
ATOM 850 O O . LEU A 1 105 ? -16.900 5.214 7.536 1.00 83.06 105 LEU A O 1
ATOM 854 N N . ARG A 1 106 ? -16.533 3.254 6.508 1.00 72.88 106 ARG A N 1
ATOM 855 C CA . ARG A 1 106 ? -17.843 2.690 6.851 1.00 72.88 106 ARG A CA 1
ATOM 856 C C . ARG A 1 106 ? -18.157 2.743 8.352 1.00 72.88 106 ARG A C 1
ATOM 858 O O . ARG A 1 106 ? -19.293 3.068 8.645 1.00 72.88 106 ARG A O 1
ATOM 865 N N . PRO A 1 107 ? -17.250 2.441 9.299 1.00 64.38 107 PRO A N 1
ATOM 866 C CA . PRO A 1 107 ? -17.528 2.584 10.730 1.00 64.38 107 PRO A CA 1
ATOM 867 C C . PRO A 1 107 ? -17.759 4.035 11.180 1.00 64.38 107 PRO A C 1
ATOM 869 O O . PRO A 1 107 ? -18.580 4.252 12.060 1.00 64.38 107 PRO A O 1
ATOM 872 N N . PHE A 1 108 ? -17.085 5.004 10.553 1.00 56.81 108 PHE A N 1
ATOM 873 C CA . PHE A 1 108 ? -17.156 6.429 10.905 1.00 56.81 108 PHE A CA 1
ATOM 874 C C . PHE A 1 108 ? -18.513 7.064 10.550 1.00 56.81 108 PHE A C 1
ATOM 876 O O . PHE A 1 108 ? -19.018 7.930 11.253 1.00 56.81 108 PHE A O 1
ATOM 883 N N . SER A 1 109 ? -19.158 6.612 9.470 1.00 56.81 109 SER A N 1
ATOM 884 C CA . SER A 1 109 ? -20.423 7.205 9.009 1.00 56.81 109 SER A CA 1
ATOM 885 C C . SER A 1 109 ? -21.663 6.836 9.838 1.00 56.81 109 SER A C 1
ATOM 887 O O . SER A 1 109 ? -22.739 7.327 9.525 1.00 56.81 109 SER A O 1
ATOM 889 N N . TRP A 1 110 ? -21.566 5.930 10.820 1.00 50.41 110 TRP A N 1
ATOM 890 C CA . TRP A 1 110 ? -22.709 5.529 11.669 1.00 50.41 110 TRP A CA 1
ATOM 891 C C . TRP A 1 110 ? -22.663 6.131 13.078 1.00 50.41 110 TRP A C 1
ATOM 893 O O . TRP A 1 110 ? -23.585 5.902 13.857 1.00 50.41 110 TRP A O 1
ATOM 903 N N . THR A 1 111 ? -21.593 6.851 13.420 1.00 50.00 111 THR A N 1
ATOM 904 C CA . THR A 1 111 ? -21.393 7.489 14.732 1.00 50.00 111 THR A CA 1
ATOM 905 C C . THR A 1 111 ? -21.578 9.012 14.699 1.00 50.00 111 THR A C 1
ATOM 907 O O . THR A 1 111 ? -21.443 9.651 15.741 1.00 50.00 111 THR A O 1
ATOM 910 N N . SER A 1 112 ? -21.933 9.579 13.537 1.00 44.75 112 SER A N 1
ATOM 911 C CA . SER A 1 112 ? -22.307 10.992 13.330 1.00 44.75 112 SER A CA 1
ATOM 912 C C . SER A 1 112 ? -23.804 11.151 13.082 1.00 44.75 112 SER A C 1
ATOM 914 O O . SER A 1 112 ? -24.336 12.206 13.495 1.00 44.75 112 SER A O 1
#

InterPro domains:
  IPR009436 Type-1 angiotensin II receptor-associated protein [PF06396] (4-108)
  IPR009436 Type-1 angiotensin II receptor-associated protein [PTHR16521] (3-107)
  IPR009436 Type-1 angiotensin II receptor-associated protein [SM00805] (2-108)

Solvent-accessible surface area (backbone atoms only — not comparable to full-atom values): 6340 Å² total; per-residue (Å²): 132,88,81,68,81,64,58,66,61,53,50,53,44,54,51,50,52,63,28,58,52,42,30,69,77,41,89,56,51,53,72,66,60,56,51,59,54,49,54,30,47,50,22,45,52,45,30,71,71,44,75,90,48,65,63,35,50,53,51,24,43,56,46,45,59,54,44,46,57,50,48,52,50,48,48,74,76,36,57,63,99,57,96,42,73,30,57,52,31,44,50,52,45,48,66,43,43,64,57,51,43,51,63,63,46,56,70,59,73,75,78,116

Sequence (112 aa):
MVSVPNPVLKAVFFLHLFLSVWPLLEFWAPSAYLYYNLLFLLMLLWGIHHKESEEPIFMALVINIASILLDIIVLALRFPPTFTFCAGMCIFNLILRPVTSILTLRPFSWTS

Foldseek 3Di:
DDDQPPVLLVVLLVLLVVLLVLLVVDPLQDVVSVVLSVLLSVLSVVCSVCVPDCVSLVVSLVSLVVSLVVLVVSCVPRPDPDDDPSNVSSVVSSVCSVVSSVVSCVVVVVVD

pLDDT: mean 90.92, std 11.85, range [44.75, 98.12]

Mean predicted aligned error: 4.45 Å

Nearest PDB structures (foldseek):
  7dgu-assembly1_A  TM=5.800E-01  e=9.942E+00  Escherichia coli 'BL21-Gold(DE3)pLysS AG'
  8e0m-assembly4_L  TM=5.922E-01  e=7.583E+00  synthetic construct
  6xr2-assembly2_E  TM=3.943E-01  e=7.183E+00  synthetic construct

=== Feature glossary ===
The record interleaves many kinds of information about one protein. Here is each kind framed as the question it answers.

Q: What known structures does this most resemble?
A: Structural nearest neighbors (via Foldseek easy-search vs the PDB). Reported per hit: target PDB id, E-value, and alignment TM-score. A TM-score above ~0.5 is the conventional threshold for 'same fold'.

Q: Where is each backbone atom in 3D?
A: The mmCIF table is the protein's shape written out atom by atom. For each backbone N, Cα, C, and carbonyl O, it records an (x, y, z) coordinate triple in Å plus the residue type, chain letter, and residue number.

Q: What are the backbone torsion angles?
A: The φ/ψ torsion pair specifies the backbone conformation at each residue. φ rotates about the N–Cα bond, ψ about the Cα–C bond. Steric clashes forbid most of the (φ, ψ) plane — the allowed regions (α-helix basin, β-sheet basin, left-handed helix) are the Ramachandran-allowed regions.

Q: Which residues are buried vs exposed?
A: Solvent-accessible surface area (SASA) is the area in Å² traced out by the centre of a 1.4 Å probe sphere (a water molecule) rolled over the protein's van der Waals surface (Shrake–Rupley / Lee–Richards construction). Buried residues have near-zero SASA; fully exposed residues can exceed 200 Å². The total SASA scales roughly with the number of surface residues.

Q: How confident is the AlphaFold model at each residue?
A: pLDDT is the predicted lDDT-Cα score: AlphaFold's confidence that the local environment of each residue (all inter-atomic distances within 15 Å) is correctly placed. It is a per-residue number between 0 and 100, with higher meaning more reliable.

Q: What does the local fold look like, residue by residue?
A: 3Di is Foldseek's structural alphabet. Each residue is assigned one of twenty discrete states based on how its Cα sits relative to its spatial (not sequ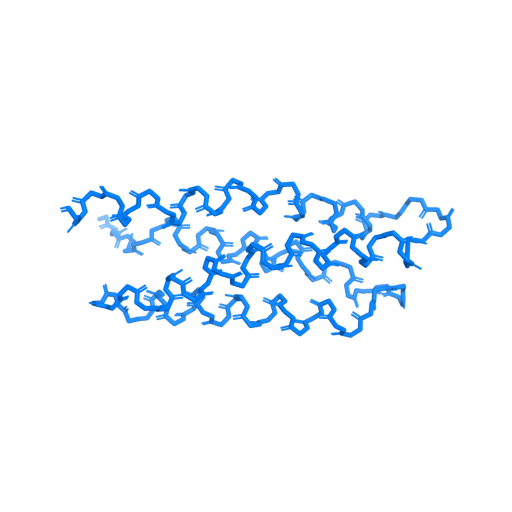ential) neighbors. Aligning 3Di strings finds structural homologs roughly as well as full 3D superposition, but orders of magnitude faster.

Q: How big and how compact is the whole molecule?
A: Radius of gyration (Rg) is the root-mean-square distance of Cα atoms from their centroid — a single number for overall size and compactness. A globular domain of N residues has Rg ≈ 2.2·N^0.38 Å; an extended or disordered chain has a much larger Rg. The Cα contact count is the number of residue pairs whose Cα atoms are within 8 Å and are more than four positions apart in sequence — a standard proxy for tertiary packing density. The bounding box is the smallest axis-aligned box enclosing all Cα atoms.

Q: Which residues are in helices, strands, or loops?
A: DSSP 8-state secondary structure assigns each residue one of H (α-helix), G (3₁₀-helix), I (π-helix), E (extended β-strand), B (isolated β-bridge), T (hydrogen-bonded turn), S (bend), or '-' (coil). The assignment is computed from backbone hydrogen-bond geometry via the Kabsch–Sander algorithm.

Q: How mobile is each atom in the crystal?
A: Crystallographic B-factors measure how much each atom's electron density is smeared out, in Å². They rise in mobile loops and surface residues and fall in the buried interior. In AlphaFold models this column is repurposed to hold pLDDT instead.

Q: What if only a Cα trace is available?
A: P-SEA three-state annotation labels each residue as helix, strand, or coil based purely on the geometry of the Cα trace. It serves as a fallback when the full backbone (and thus DSSP) is unavailable.

Q: What family and function is it annotated with?
A: Database cross-references. InterPro integrates a dozen domain/family signature databases into unified entries with residue-range hits. GO terms attach function/process/location labels with evidence codes. CATH codes position the fold in a four-level structural taxonomy. Organism is the NCBI-taxonomy species name.

Q: Are the domains correctly placed relative to each other?
A: Predicted Aligned Error (PAE) is an AlphaFold confidence matrix: entry (i, j) is the expected error in the position of residue j, in ångströms, when the prediction is superimposed on the true structure at residue i. Low PAE within a block of residues means that block is internally rigid and well-predicted; high PAE between two blocks means their relative placement is uncertain even if each block individually is confident.

Q: What do the diagnostic plots show?
A: Three diagnostic plots accompany the record. The Cα contact map visualizes the tertiary structure as a 2D adjacency matrix (8 Å cutoff, sequence-local contacts suppressed). The Ramachandran plot shows the distribution of backb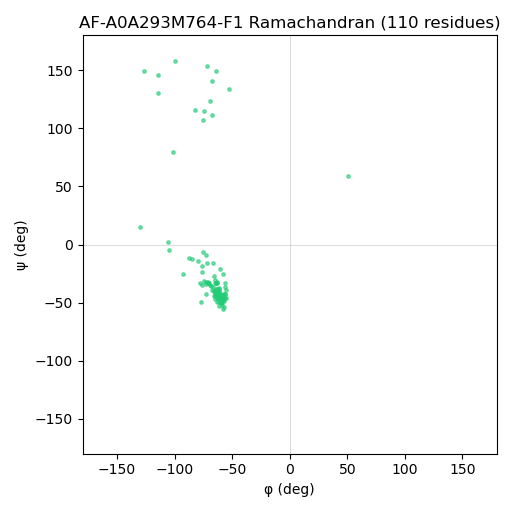one (φ, ψ) torsions, with points in the α and β basins reflecting secondary structure content. The PAE plot shows AlphaFold's inter-residue confidence as a color matrix.

Q: What is the amino-acid chain?
A: Primary structure: the covalent order of the twenty standard amino acids along the backbone. Two proteins with the same sequence will (almost always) fold to the same structure; two with 30% identity often share a fold but not the details.

Q: What do the rendered images show?
A: The six renders are orthographic views along the three Cartesian axes in both directions. Representation (cartoon, sticks, or surface) and color scheme (sequence-rainbow or by-chain) vary across proteins so the training set covers all the common visualization conventions.